Protein AF-A0A1G0PKA7-F1 (afdb_monomer)

Radius of gyration: 25.76 Å; Cα contacts (8 Å, |Δi|>4): 72; chains: 1; bounding box: 76×31×74 Å

Foldseek 3Di:
DPPVVVVVVVVVVVVVVVVVVVLQVVLVVLLVLLVVLLVLLVVCCVVVLDPCPDLQSVVSNVLSVVCNVCSNPVDVVVVVVVVVVVCVVPVCSVVVNVVSLVVGDPSSVVSVVSSVVSVVVSVCSVDVVVVVVVVVVVVVVVVVVVVVVVVVVVVVVVVVVVVVVVVPD

Sequence (169 aa):
MNNQIVTLIFFVAAVILYIIFLWQEKRKIFMYKFFALRDQLYRLAIEEKINENSTTFRELSLMLNVTIAHSKKFKLISFIRTLEERKISEPDKNKLFFKDLENQSDDVKRIAEEFFNNFFTLLIRNHPMLFIFIHIRFLLTIIPSLKQQVFTALSYKNSGEKVKLALGC

Solvent-accessible surface area (backbone atoms only — not comparable to full-atom values): 9278 Å² total; per-residue (Å²): 126,63,68,64,55,52,52,51,52,53,51,51,51,49,52,52,52,49,53,52,50,57,53,54,54,58,40,54,54,53,39,53,51,42,51,52,49,46,55,50,54,53,48,36,34,76,69,66,70,39,56,75,86,36,63,44,46,49,51,52,53,48,54,38,50,53,47,48,73,32,43,88,67,69,46,64,67,60,54,50,48,59,49,49,61,44,47,72,75,44,72,63,53,64,60,52,34,55,59,46,42,73,74,48,49,69,72,58,43,50,48,51,49,52,47,51,54,53,50,52,52,51,50,39,73,74,31,66,66,54,45,50,50,54,52,50,49,52,50,66,60,47,53,59,56,51,51,50,51,52,52,52,54,52,50,53,52,54,50,54,52,53,51,43,66,72,64,75,115

pLDDT: mean 76.19, 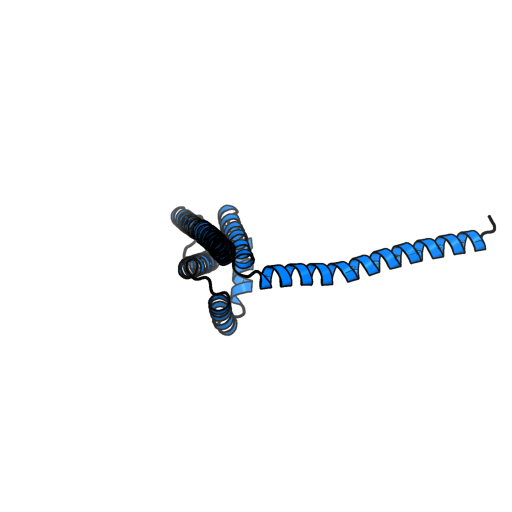std 14.47, range [50.81, 97.25]

Secondary structure (DSSP, 8-state):
-HHHHHHHHHHHHHHHHHHHHHHHHHHHHHHHHHHHHHHHHHHHHHTTSS-TTSHHHHHHHHHHHHHHHHGGG--HHHHHHHHHHHHHH-TTHHHHHHHHHHTS-HHHHHHHHHHHHHHHHHHHHH-HHHHHHHHHHHHHHHHHHHHHHHHHHHHHHHHHHHHHHHTT-

Structure (mmCIF, N/CA/C/O backbone):
data_AF-A0A1G0PKA7-F1
#
_entry.id   AF-A0A1G0PKA7-F1
#
loop_
_atom_site.group_PDB
_atom_site.id
_atom_site.type_symbol
_atom_site.label_atom_id
_atom_site.label_alt_id
_atom_site.label_comp_id
_atom_site.label_asym_id
_atom_site.label_entity_id
_atom_site.label_seq_id
_atom_site.pdbx_PDB_ins_code
_atom_site.Cartn_x
_atom_site.Cartn_y
_atom_site.Cartn_z
_atom_site.occupancy
_atom_site.B_iso_or_equiv
_atom_site.auth_seq_id
_atom_site.auth_comp_id
_atom_site.auth_asym_id
_atom_site.auth_atom_id
_atom_site.pdbx_PDB_model_num
ATOM 1 N N . MET A 1 1 ? 23.986 -5.639 -47.378 1.00 57.22 1 MET A N 1
ATOM 2 C CA . MET A 1 1 ? 24.063 -5.059 -46.015 1.00 57.22 1 MET A CA 1
ATOM 3 C C . MET A 1 1 ? 22.707 -4.782 -45.346 1.00 57.22 1 MET A C 1
ATOM 5 O O . MET A 1 1 ? 22.708 -4.509 -44.156 1.00 57.22 1 MET A O 1
ATOM 9 N N . ASN A 1 2 ? 21.551 -4.933 -46.015 1.00 67.56 2 ASN A N 1
ATOM 10 C CA . ASN A 1 2 ? 20.254 -4.579 -45.405 1.00 67.56 2 ASN A CA 1
ATOM 11 C C . ASN A 1 2 ? 19.641 -5.649 -44.483 1.00 67.56 2 ASN A C 1
ATOM 13 O O . ASN A 1 2 ? 19.025 -5.293 -43.484 1.00 67.56 2 ASN A O 1
ATOM 17 N N . ASN A 1 3 ? 19.836 -6.945 -44.748 1.00 81.62 3 ASN A N 1
ATOM 18 C CA . ASN A 1 3 ? 19.133 -7.989 -43.985 1.00 81.62 3 ASN A CA 1
ATOM 19 C C . ASN A 1 3 ? 19.595 -8.082 -42.521 1.00 81.62 3 ASN A C 1
ATOM 21 O O . ASN A 1 3 ? 18.775 -8.311 -41.643 1.00 81.62 3 ASN A O 1
ATOM 25 N N . GLN A 1 4 ? 20.879 -7.842 -42.234 1.00 82.25 4 GLN A N 1
ATOM 26 C CA . GLN A 1 4 ? 21.398 -7.859 -40.859 1.00 82.25 4 GLN A CA 1
ATOM 27 C C . GLN A 1 4 ? 20.858 -6.695 -40.015 1.00 82.25 4 GLN A C 1
ATOM 29 O O . GLN A 1 4 ? 20.516 -6.890 -38.851 1.00 82.25 4 GLN A O 1
ATOM 34 N N . ILE A 1 5 ? 20.724 -5.504 -40.612 1.00 85.31 5 ILE A N 1
ATOM 35 C CA . ILE A 1 5 ? 20.157 -4.324 -39.944 1.00 85.31 5 ILE A CA 1
ATOM 36 C C . ILE A 1 5 ? 18.674 -4.559 -39.633 1.00 85.31 5 ILE A C 1
ATOM 38 O O . ILE A 1 5 ? 18.228 -4.293 -38.520 1.00 85.31 5 ILE A O 1
ATOM 42 N N . VAL A 1 6 ? 17.922 -5.124 -40.582 1.00 86.56 6 VAL A N 1
ATOM 43 C CA . VAL A 1 6 ? 16.501 -5.454 -40.390 1.00 86.56 6 VAL A CA 1
ATOM 44 C C . VAL A 1 6 ? 16.321 -6.485 -39.270 1.00 86.56 6 VAL A C 1
ATOM 46 O O . VAL A 1 6 ? 15.509 -6.267 -38.371 1.00 86.56 6 VAL A O 1
ATOM 49 N N . THR A 1 7 ? 17.118 -7.558 -39.249 1.00 87.12 7 THR A N 1
ATOM 50 C CA . THR A 1 7 ? 17.067 -8.567 -38.176 1.00 87.12 7 THR A CA 1
ATOM 51 C C . THR A 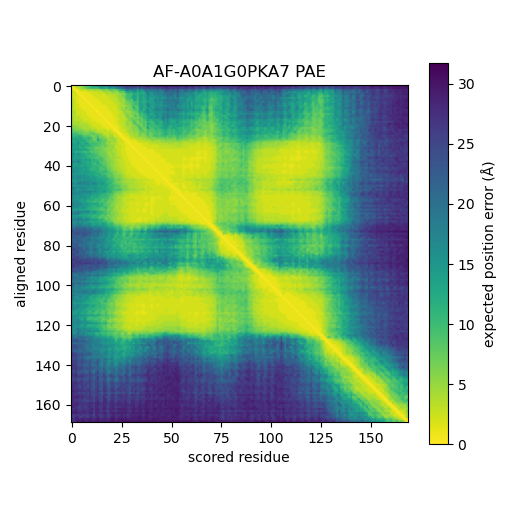1 7 ? 17.397 -7.971 -36.805 1.00 87.12 7 THR A C 1
ATOM 53 O O . THR A 1 7 ? 16.725 -8.291 -35.825 1.00 87.12 7 THR A O 1
ATOM 56 N N . LEU A 1 8 ? 18.381 -7.068 -36.724 1.00 85.50 8 LEU A N 1
ATOM 57 C CA . LEU A 1 8 ? 18.730 -6.382 -35.478 1.00 85.50 8 LEU A CA 1
ATOM 58 C C . LEU A 1 8 ? 17.574 -5.507 -34.968 1.00 85.50 8 LEU A C 1
ATOM 60 O O . LEU A 1 8 ? 17.265 -5.535 -33.778 1.00 85.50 8 LEU A O 1
ATOM 64 N N . ILE A 1 9 ? 16.896 -4.777 -35.860 1.00 88.12 9 ILE A N 1
ATOM 65 C CA . ILE A 1 9 ? 15.731 -3.952 -35.506 1.00 88.12 9 ILE A CA 1
ATOM 66 C C . ILE A 1 9 ? 14.593 -4.824 -34.959 1.00 88.12 9 ILE A C 1
ATOM 68 O O . ILE A 1 9 ? 14.036 -4.506 -33.907 1.00 88.12 9 ILE A O 1
ATOM 72 N N . PHE A 1 10 ? 14.275 -5.943 -35.618 1.00 91.81 10 PHE A N 1
ATOM 73 C CA . PHE A 1 10 ? 13.245 -6.869 -35.133 1.00 91.81 10 PHE A CA 1
ATOM 74 C C . PHE A 1 10 ? 13.605 -7.491 -33.784 1.00 91.81 10 PHE A C 1
ATOM 76 O O . PHE A 1 10 ? 12.741 -7.602 -32.915 1.00 91.81 10 PHE A O 1
ATOM 83 N N . PHE A 1 11 ? 14.874 -7.848 -33.580 1.00 89.38 11 PHE A N 1
ATOM 84 C CA . PHE A 1 11 ? 15.344 -8.374 -32.303 1.00 89.38 11 PHE A CA 1
ATOM 85 C C . PHE A 1 11 ? 15.180 -7.347 -31.175 1.00 89.38 11 PHE A C 1
ATOM 87 O O . PHE A 1 11 ? 14.600 -7.658 -30.136 1.00 89.38 11 PHE A O 1
ATOM 94 N N . VAL A 1 12 ? 15.608 -6.098 -31.392 1.00 84.56 12 VAL A N 1
ATOM 95 C CA . VAL A 1 12 ? 15.443 -5.016 -30.408 1.00 84.56 12 VAL A CA 1
ATOM 96 C C . VAL A 1 12 ? 13.962 -4.752 -30.123 1.00 84.56 12 VAL A C 1
ATOM 98 O O . VAL A 1 12 ? 13.577 -4.636 -28.960 1.00 84.56 12 VAL A O 1
ATOM 101 N N . ALA A 1 13 ? 13.110 -4.722 -31.151 1.00 84.69 13 ALA A N 1
ATOM 102 C CA . ALA A 1 13 ? 11.669 -4.553 -30.979 1.00 84.69 13 ALA A CA 1
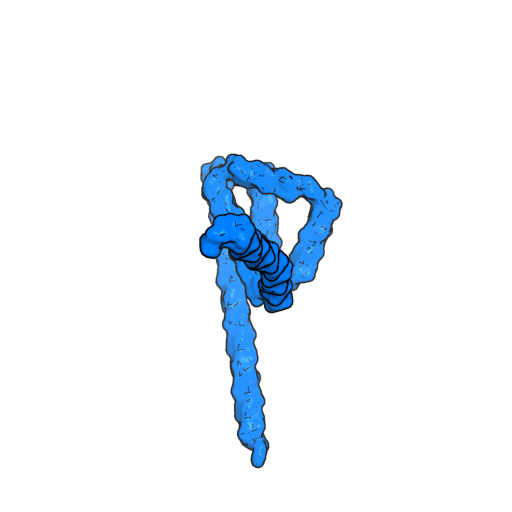ATOM 103 C C . ALA A 1 13 ? 11.045 -5.694 -30.155 1.00 84.69 13 ALA A C 1
ATOM 105 O O . ALA A 1 13 ? 10.259 -5.429 -29.245 1.00 84.69 13 ALA A O 1
ATOM 106 N N . ALA A 1 14 ? 11.432 -6.947 -30.410 1.00 84.12 14 ALA A N 1
ATOM 107 C CA . ALA A 1 14 ? 10.967 -8.105 -29.649 1.00 84.12 14 ALA A CA 1
ATOM 108 C C . ALA A 1 14 ? 11.403 -8.042 -28.176 1.00 84.12 14 ALA A C 1
ATOM 110 O O . ALA A 1 14 ? 10.592 -8.295 -27.286 1.00 84.12 14 ALA A O 1
ATOM 111 N N . VAL A 1 15 ? 12.648 -7.635 -27.903 1.00 83.25 15 VAL A N 1
ATOM 112 C CA . VAL A 1 15 ? 13.152 -7.437 -26.534 1.00 83.25 15 VAL A CA 1
ATOM 113 C C . VAL A 1 15 ? 12.374 -6.331 -25.819 1.00 83.25 15 VAL A C 1
ATOM 115 O O . VAL A 1 15 ? 11.955 -6.517 -24.677 1.00 83.25 15 VAL A O 1
ATOM 118 N N . ILE A 1 16 ? 12.119 -5.200 -26.483 1.00 78.06 16 ILE A N 1
ATOM 119 C CA . ILE A 1 16 ? 11.326 -4.101 -25.914 1.00 78.06 16 ILE A CA 1
ATOM 120 C C . ILE A 1 16 ? 9.899 -4.571 -25.604 1.00 78.06 16 ILE A C 1
ATOM 122 O O . ILE A 1 16 ? 9.408 -4.338 -24.499 1.00 78.06 16 ILE A O 1
ATOM 126 N N . LEU A 1 17 ? 9.243 -5.268 -26.536 1.00 80.94 17 LEU A N 1
ATOM 127 C CA . LEU A 1 17 ? 7.898 -5.814 -26.331 1.00 80.94 17 LEU A CA 1
ATOM 128 C C . LEU A 1 17 ? 7.858 -6.815 -25.171 1.00 80.94 17 LEU A C 1
ATOM 130 O O . LEU A 1 17 ? 6.952 -6.747 -24.341 1.00 80.94 17 LEU A O 1
ATOM 134 N N . TYR A 1 18 ? 8.859 -7.689 -25.065 1.00 79.00 18 TYR A N 1
ATOM 135 C CA . TYR A 1 18 ? 8.989 -8.638 -23.961 1.00 79.0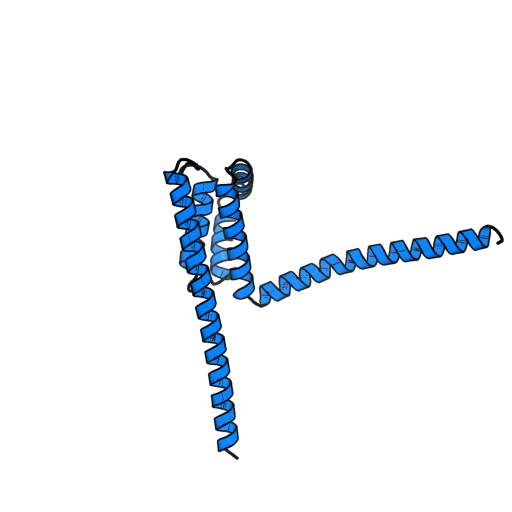0 18 TYR A CA 1
ATOM 136 C C . TYR A 1 18 ? 9.149 -7.930 -22.609 1.00 79.00 18 TYR A C 1
ATOM 138 O O . TYR A 1 18 ? 8.458 -8.262 -21.643 1.00 79.00 18 TYR A O 1
ATOM 146 N N . ILE A 1 19 ? 9.993 -6.895 -22.540 1.00 75.00 19 ILE A N 1
ATOM 147 C CA . ILE A 1 19 ? 10.161 -6.076 -21.332 1.00 75.00 19 ILE A CA 1
ATOM 148 C C . ILE A 1 19 ? 8.839 -5.399 -20.954 1.00 75.00 19 ILE A C 1
ATOM 150 O O . ILE A 1 19 ? 8.444 -5.456 -19.789 1.00 75.00 19 ILE A O 1
ATOM 154 N N . ILE A 1 20 ? 8.127 -4.803 -21.919 1.00 74.06 20 ILE A N 1
ATOM 155 C CA . ILE A 1 20 ? 6.821 -4.163 -21.689 1.00 74.06 20 ILE A CA 1
ATOM 156 C C . ILE A 1 20 ? 5.807 -5.180 -21.152 1.00 74.06 20 ILE A C 1
ATOM 158 O O . ILE A 1 20 ? 5.099 -4.880 -20.186 1.00 74.06 20 ILE A O 1
ATOM 162 N N . PHE A 1 21 ? 5.753 -6.377 -21.738 1.00 77.69 21 PHE A N 1
ATOM 163 C CA . PHE A 1 21 ? 4.853 -7.448 -21.317 1.00 77.69 21 PHE A CA 1
ATOM 164 C C . PHE A 1 21 ? 5.113 -7.872 -19.864 1.00 77.69 21 PHE A C 1
ATOM 166 O O . PHE A 1 21 ? 4.204 -7.810 -19.031 1.00 77.69 21 PHE A O 1
ATOM 173 N N . LEU A 1 22 ? 6.371 -8.174 -19.517 1.00 74.12 22 LEU A N 1
ATOM 174 C CA . LEU A 1 22 ? 6.769 -8.504 -18.142 1.00 74.12 22 LEU A CA 1
ATOM 175 C C . LEU A 1 22 ? 6.426 -7.386 -17.147 1.00 74.12 22 LEU A C 1
ATOM 177 O O . LEU A 1 22 ? 6.090 -7.644 -15.986 1.00 74.12 22 LEU A O 1
ATOM 181 N N . TRP A 1 23 ? 6.516 -6.129 -17.582 1.00 70.31 23 TRP A N 1
ATOM 182 C CA . TRP A 1 23 ? 6.172 -4.977 -16.755 1.00 70.31 23 TRP A CA 1
ATOM 183 C C . TRP A 1 23 ? 4.665 -4.887 -16.488 1.00 70.31 23 TRP A C 1
ATOM 185 O O . TRP A 1 23 ? 4.256 -4.623 -15.354 1.00 70.31 23 TRP A O 1
ATOM 195 N N . GLN A 1 24 ? 3.829 -5.156 -17.494 1.00 70.69 24 GLN A N 1
ATOM 196 C CA . GLN A 1 24 ? 2.372 -5.191 -17.337 1.00 70.69 24 GLN A CA 1
ATOM 197 C C . GLN A 1 24 ? 1.910 -6.345 -16.443 1.00 70.69 24 GLN A C 1
ATOM 199 O O . GLN A 1 24 ? 1.036 -6.155 -15.595 1.00 70.69 24 GLN A O 1
ATOM 204 N N . GLU A 1 25 ? 2.506 -7.525 -16.588 1.00 73.44 25 GLU A N 1
ATOM 205 C CA . GLU A 1 25 ? 2.137 -8.703 -15.803 1.00 73.44 25 GLU A CA 1
ATOM 206 C C . GLU A 1 25 ? 2.433 -8.511 -14.311 1.00 73.44 25 GLU A C 1
ATOM 208 O O . GLU A 1 25 ? 1.575 -8.745 -13.456 1.00 73.44 25 GLU A O 1
ATOM 213 N N . LYS A 1 26 ? 3.588 -7.918 -13.986 1.00 72.38 26 LYS A N 1
ATOM 214 C CA . LYS A 1 26 ? 3.930 -7.550 -12.604 1.00 72.38 26 LYS A CA 1
ATOM 215 C C . LYS A 1 26 ? 2.948 -6.550 -11.988 1.00 72.38 26 LYS A C 1
ATOM 217 O O . LYS A 1 26 ? 2.716 -6.618 -10.783 1.00 72.38 26 LYS A O 1
ATOM 222 N N . ARG A 1 27 ? 2.345 -5.644 -12.772 1.00 70.94 27 ARG A N 1
ATOM 223 C CA . ARG A 1 27 ? 1.313 -4.712 -12.270 1.00 70.94 27 ARG A CA 1
ATOM 224 C C . ARG A 1 27 ? 0.023 -5.428 -11.886 1.00 70.94 27 ARG A C 1
ATOM 226 O O . ARG A 1 27 ? -0.559 -5.095 -10.855 1.00 70.94 27 ARG A O 1
ATOM 233 N N . LYS A 1 28 ? -0.401 -6.425 -12.673 1.00 77.69 28 LYS A N 1
ATOM 234 C CA . LYS A 1 28 ? -1.597 -7.225 -12.363 1.00 77.69 28 LYS A CA 1
ATOM 235 C C . LYS A 1 28 ? -1.458 -7.926 -11.010 1.00 77.69 28 LYS A C 1
ATOM 237 O O . LYS A 1 28 ? -2.396 -7.897 -10.223 1.00 77.69 28 LYS A O 1
ATOM 242 N N . ILE A 1 29 ? -0.273 -8.457 -10.700 1.00 85.25 29 ILE A N 1
ATOM 243 C CA . ILE A 1 29 ? 0.000 -9.117 -9.412 1.00 85.25 29 ILE A CA 1
ATOM 244 C C . ILE A 1 29 ? -0.279 -8.177 -8.231 1.00 85.25 29 ILE A C 1
ATOM 246 O O . ILE A 1 29 ? -0.953 -8.571 -7.284 1.00 85.25 29 ILE A O 1
ATOM 250 N N . PHE A 1 30 ? 0.188 -6.925 -8.281 1.00 84.25 30 PHE A N 1
ATOM 251 C CA . PHE A 1 30 ? -0.070 -5.967 -7.199 1.00 84.25 30 PHE A CA 1
ATOM 252 C C . PHE A 1 30 ? -1.548 -5.612 -7.070 1.00 84.25 30 PHE A C 1
ATOM 254 O O . PHE A 1 30 ? -2.046 -5.522 -5.954 1.00 84.25 30 PHE A O 1
ATOM 261 N N . MET A 1 31 ? -2.260 -5.464 -8.189 1.00 85.81 31 MET A N 1
ATOM 262 C CA . MET A 1 31 ? -3.705 -5.240 -8.166 1.00 85.81 31 MET A CA 1
ATOM 263 C C . MET A 1 31 ? -4.425 -6.353 -7.387 1.00 85.81 31 MET A C 1
ATOM 265 O O . MET A 1 31 ? -5.217 -6.049 -6.500 1.00 85.81 31 MET A O 1
ATOM 269 N N . TYR A 1 32 ? -4.103 -7.624 -7.655 1.00 90.00 32 TYR A N 1
ATOM 270 C CA . TYR A 1 32 ? -4.680 -8.754 -6.917 1.00 90.00 32 TYR A CA 1
ATOM 271 C C . TYR A 1 32 ? -4.320 -8.742 -5.430 1.00 90.00 32 TYR A C 1
ATOM 273 O O . TYR A 1 32 ? -5.179 -9.021 -4.600 1.00 90.00 32 TYR A O 1
ATOM 281 N N . LYS A 1 33 ? -3.088 -8.358 -5.075 1.00 91.38 33 LYS A N 1
ATOM 282 C CA . LYS A 1 33 ? -2.696 -8.207 -3.666 1.00 91.38 33 LYS A CA 1
ATOM 283 C C . LYS A 1 33 ? -3.524 -7.145 -2.943 1.00 91.38 33 LYS A C 1
ATOM 285 O O . LYS A 1 33 ? -3.968 -7.390 -1.829 1.00 91.38 33 LYS A O 1
ATOM 290 N N . PHE A 1 34 ? -3.773 -5.992 -3.565 1.00 92.50 34 PHE A N 1
ATOM 291 C CA . PHE A 1 34 ? -4.602 -4.957 -2.940 1.00 92.50 34 PHE A CA 1
ATOM 292 C C . PHE A 1 34 ? -6.069 -5.375 -2.820 1.00 92.50 34 PHE A C 1
ATOM 294 O O . PHE A 1 34 ? -6.691 -5.065 -1.809 1.00 92.50 34 PHE A O 1
ATOM 301 N N . PHE A 1 35 ? -6.609 -6.112 -3.798 1.00 93.62 35 PHE A N 1
ATOM 302 C CA . PHE A 1 35 ? -7.934 -6.724 -3.657 1.00 93.62 35 PHE A CA 1
ATOM 303 C C . PHE A 1 35 ? -7.984 -7.681 -2.461 1.00 93.62 35 PHE A C 1
ATOM 305 O O . PHE A 1 35 ? -8.871 -7.546 -1.627 1.00 93.62 35 PHE A O 1
ATOM 312 N N . ALA A 1 36 ? -6.991 -8.563 -2.318 1.00 95.88 36 ALA A N 1
ATOM 313 C CA . ALA A 1 36 ? -6.923 -9.486 -1.188 1.00 95.88 36 ALA A CA 1
ATOM 314 C C . ALA A 1 36 ? -6.848 -8.757 0.167 1.00 95.88 36 ALA A C 1
ATOM 316 O O . ALA A 1 36 ? -7.572 -9.118 1.089 1.00 95.88 36 ALA A O 1
ATOM 317 N N . LEU A 1 37 ? -6.031 -7.704 0.283 1.00 96.31 37 LEU A N 1
ATOM 318 C CA . LEU A 1 37 ? -5.928 -6.898 1.509 1.00 96.31 37 LEU A CA 1
ATOM 319 C C . LEU A 1 37 ? -7.232 -6.173 1.848 1.00 96.31 37 LEU A C 1
ATOM 321 O O . LEU A 1 37 ? -7.622 -6.105 3.011 1.00 96.31 37 LEU A O 1
ATOM 325 N N . ARG A 1 38 ? -7.927 -5.651 0.834 1.00 95.81 38 ARG A N 1
ATOM 326 C CA . ARG A 1 38 ? -9.246 -5.043 1.009 1.00 95.81 38 ARG A CA 1
ATOM 327 C C . ARG A 1 38 ? -10.239 -6.070 1.530 1.00 95.81 38 ARG A C 1
ATOM 329 O O . ARG A 1 38 ? -10.899 -5.813 2.528 1.00 95.81 38 ARG A O 1
ATOM 336 N N . ASP A 1 39 ? -10.317 -7.228 0.894 1.00 96.81 39 ASP A N 1
ATOM 337 C CA . ASP A 1 39 ? -11.273 -8.260 1.283 1.00 96.81 39 ASP A CA 1
ATOM 338 C C . ASP A 1 39 ? -10.969 -8.791 2.700 1.00 96.81 39 ASP A C 1
ATOM 340 O O . ASP A 1 39 ? -11.888 -9.025 3.483 1.00 96.81 39 ASP A O 1
ATOM 344 N N . GLN A 1 40 ? -9.690 -8.873 3.091 1.00 96.81 40 GLN A N 1
ATOM 345 C CA . GLN A 1 40 ? -9.287 -9.154 4.474 1.00 96.81 40 GLN A CA 1
ATOM 346 C C . GLN A 1 40 ? -9.727 -8.060 5.454 1.00 96.81 40 GLN A C 1
ATOM 348 O O . GLN A 1 40 ? -10.224 -8.388 6.529 1.00 96.81 40 GLN A O 1
ATOM 353 N N . LEU A 1 41 ? -9.583 -6.780 5.097 1.00 96.75 41 LEU A N 1
ATOM 354 C CA . LEU A 1 41 ? -10.021 -5.662 5.938 1.00 96.75 41 LEU A CA 1
ATOM 355 C C . LEU A 1 41 ? -11.537 -5.705 6.175 1.00 96.75 41 LEU A C 1
ATOM 357 O O . LEU A 1 41 ? -11.980 -5.561 7.312 1.00 96.75 41 LEU A O 1
ATOM 361 N N . TYR A 1 42 ? -12.327 -5.955 5.126 1.00 96.38 42 TYR A N 1
ATOM 362 C CA . TYR A 1 42 ? -13.779 -6.126 5.254 1.00 96.38 42 TYR A CA 1
ATOM 363 C C . TYR A 1 42 ? -14.139 -7.360 6.076 1.00 96.38 42 TYR A C 1
ATOM 365 O O . TYR A 1 42 ? -15.049 -7.296 6.895 1.00 96.38 42 TYR A O 1
ATOM 373 N N . ARG A 1 43 ? -13.402 -8.467 5.928 1.00 97.25 43 ARG A N 1
ATOM 374 C CA . ARG A 1 43 ? -13.600 -9.644 6.778 1.00 97.25 43 ARG A CA 1
ATOM 375 C C . ARG A 1 43 ? -13.387 -9.313 8.257 1.00 97.25 43 ARG A C 1
ATOM 377 O O . ARG A 1 43 ? -14.209 -9.709 9.069 1.00 97.25 43 ARG A O 1
ATOM 384 N N . LEU A 1 44 ? -12.338 -8.564 8.608 1.00 96.00 44 LEU A N 1
ATOM 385 C CA . LEU A 1 44 ? -12.109 -8.144 9.999 1.00 96.00 44 LEU A CA 1
ATOM 386 C C . LEU A 1 44 ? -13.226 -7.238 10.532 1.00 96.00 44 LEU A C 1
ATOM 388 O O . LEU A 1 44 ? -13.530 -7.302 11.719 1.00 96.00 44 LEU A O 1
ATOM 392 N N . ALA A 1 45 ? -13.829 -6.408 9.679 1.00 95.62 45 ALA A N 1
ATOM 393 C CA . ALA A 1 45 ? -14.974 -5.590 10.068 1.00 95.62 45 ALA A CA 1
ATOM 394 C C . ALA A 1 45 ? -16.229 -6.439 10.325 1.00 95.62 45 ALA A C 1
ATOM 396 O O . ALA A 1 45 ? -16.902 -6.242 11.331 1.00 95.62 45 ALA A O 1
ATOM 397 N N . ILE A 1 46 ? -16.492 -7.435 9.470 1.00 96.25 46 ILE A N 1
ATOM 398 C CA . ILE A 1 46 ? -17.591 -8.401 9.646 1.00 96.25 46 ILE A CA 1
ATOM 399 C C . ILE A 1 46 ? -17.385 -9.258 10.904 1.00 96.25 46 ILE A C 1
ATOM 401 O O . ILE A 1 46 ? -18.342 -9.563 11.603 1.00 96.25 46 ILE A O 1
ATOM 405 N N . GLU A 1 47 ? -16.138 -9.627 11.210 1.00 96.06 47 GLU A N 1
ATOM 406 C CA . GLU A 1 47 ? -15.746 -10.316 12.450 1.00 96.06 47 GLU A CA 1
ATOM 407 C C . GLU A 1 47 ? -15.756 -9.391 13.687 1.00 96.06 47 GLU A C 1
ATOM 409 O O . GLU A 1 47 ? -15.313 -9.808 14.755 1.00 96.06 47 GLU A O 1
ATOM 414 N N . GLU A 1 48 ? -16.193 -8.133 13.550 1.00 93.69 48 GLU A N 1
ATOM 415 C CA . GLU A 1 48 ? -16.235 -7.105 14.603 1.00 93.69 48 GLU A CA 1
ATOM 416 C C . GLU A 1 48 ? -14.867 -6.784 15.247 1.00 93.69 48 GLU A C 1
ATOM 418 O O . GLU A 1 48 ? -14.782 -6.122 16.281 1.00 93.69 48 GLU A O 1
ATOM 423 N N . LYS A 1 49 ? -13.759 -7.185 14.610 1.00 93.06 49 LYS A N 1
ATOM 424 C CA . LYS A 1 49 ? -12.384 -6.902 15.067 1.00 93.06 49 LYS A CA 1
ATOM 425 C C . LYS A 1 49 ? -11.933 -5.469 14.788 1.00 93.06 49 LYS A C 1
ATOM 427 O O . LYS A 1 49 ? -10.919 -5.029 15.330 1.00 93.06 49 LYS A O 1
ATOM 432 N N . ILE A 1 50 ? -12.644 -4.763 13.913 1.00 94.62 50 ILE A N 1
ATOM 433 C CA . ILE A 1 50 ? -12.469 -3.338 13.641 1.00 94.62 50 ILE A CA 1
ATOM 434 C C . ILE A 1 50 ? -13.835 -2.713 13.356 1.00 94.62 50 ILE A C 1
ATOM 436 O O . ILE A 1 50 ? -14.645 -3.271 12.625 1.00 94.62 50 ILE A O 1
ATOM 440 N N . ASN A 1 51 ? -14.094 -1.535 13.919 1.00 93.69 51 ASN A N 1
ATOM 441 C CA . ASN A 1 51 ? -15.336 -0.809 13.662 1.00 93.69 51 ASN A CA 1
ATOM 442 C C . ASN A 1 51 ? -15.271 -0.120 12.287 1.00 93.69 51 ASN A C 1
ATOM 444 O O . ASN A 1 51 ? -14.311 0.604 12.012 1.00 93.69 51 ASN A O 1
ATOM 448 N N . GLU A 1 52 ? -16.296 -0.274 11.447 1.00 92.06 52 GLU A N 1
ATOM 449 C CA . GLU A 1 52 ? -16.379 0.398 10.137 1.00 92.06 52 GLU A CA 1
ATOM 450 C C . GLU A 1 52 ? -16.370 1.931 10.240 1.00 92.06 52 GLU A C 1
ATOM 452 O O . GLU A 1 52 ? -15.888 2.631 9.348 1.00 92.06 52 GLU A O 1
ATOM 457 N N . ASN A 1 53 ? -16.849 2.468 11.362 1.00 91.75 53 ASN A N 1
ATOM 458 C CA . ASN A 1 53 ? -16.834 3.899 11.649 1.00 91.75 53 ASN A CA 1
ATOM 459 C C . ASN A 1 53 ? -15.486 4.388 12.203 1.00 91.75 53 ASN A C 1
ATOM 461 O O . ASN A 1 53 ? -15.309 5.596 12.373 1.00 91.75 53 ASN A O 1
ATOM 465 N N . SER A 1 54 ? -14.539 3.482 12.485 1.00 90.56 54 SER A N 1
ATOM 466 C CA . SER A 1 54 ? -13.201 3.856 12.954 1.00 90.56 54 SER A CA 1
ATOM 467 C C . SER A 1 54 ? -12.443 4.658 11.898 1.00 90.56 54 SER A C 1
ATOM 469 O O . SER A 1 54 ? -12.638 4.498 10.686 1.00 90.56 54 SER A O 1
ATOM 471 N N . THR A 1 55 ? -11.541 5.524 12.362 1.00 89.38 55 THR A N 1
ATOM 472 C CA . THR A 1 55 ? -10.699 6.309 11.456 1.00 89.38 55 THR A CA 1
ATOM 473 C C . THR A 1 55 ? -9.782 5.369 10.683 1.00 89.38 55 THR A C 1
ATOM 475 O O . THR A 1 55 ? -9.711 5.467 9.459 1.00 89.38 55 THR A O 1
ATOM 478 N N . THR A 1 56 ? -9.158 4.396 11.355 1.00 91.56 56 THR A N 1
ATOM 479 C CA . THR A 1 56 ? -8.299 3.400 10.705 1.00 91.56 56 THR A CA 1
ATOM 480 C C . THR A 1 56 ? -9.003 2.648 9.576 1.00 91.56 56 THR A C 1
ATOM 482 O O . THR A 1 56 ? -8.436 2.555 8.485 1.00 91.56 56 THR A O 1
ATOM 485 N N . PHE A 1 57 ? -10.230 2.152 9.783 1.00 93.62 57 PHE A N 1
ATOM 486 C CA . PHE A 1 57 ? -10.954 1.419 8.740 1.00 93.62 57 PHE A CA 1
ATOM 487 C C . PHE A 1 57 ? -11.232 2.297 7.521 1.00 93.62 57 PHE A C 1
ATOM 489 O O . PHE A 1 57 ? -10.915 1.918 6.391 1.00 93.62 57 PHE A O 1
ATOM 496 N N . ARG A 1 58 ? -11.794 3.491 7.745 1.00 90.94 58 ARG A N 1
ATOM 497 C CA . ARG A 1 58 ? -12.155 4.418 6.665 1.00 90.94 58 ARG A CA 1
ATOM 498 C C . ARG A 1 58 ? -10.940 4.826 5.844 1.00 90.94 58 ARG A C 1
ATOM 500 O O . ARG A 1 58 ? -11.009 4.855 4.617 1.00 90.94 58 ARG A O 1
ATOM 507 N N . GLU A 1 59 ? -9.832 5.111 6.517 1.00 88.50 59 GLU A N 1
ATOM 508 C CA . GLU A 1 59 ? -8.583 5.511 5.877 1.00 88.50 59 GLU A CA 1
ATOM 509 C C . GLU A 1 59 ? -7.947 4.360 5.090 1.00 88.50 59 GLU A C 1
ATOM 511 O O . GLU A 1 59 ? -7.648 4.533 3.908 1.00 88.50 59 GLU A O 1
ATOM 516 N N . LEU A 1 60 ? -7.806 3.167 5.681 1.00 90.31 60 LEU A N 1
ATOM 517 C CA . LEU A 1 60 ? -7.248 2.004 4.979 1.00 90.31 60 LEU A CA 1
ATOM 518 C C . LEU A 1 60 ? -8.115 1.582 3.793 1.00 90.31 60 LEU A C 1
ATOM 520 O O . LEU A 1 60 ? -7.588 1.340 2.707 1.00 90.31 60 LEU A O 1
ATOM 524 N N . SER A 1 61 ? -9.437 1.533 3.972 1.00 93.19 61 SER A N 1
ATOM 525 C CA . SER A 1 61 ? -10.375 1.197 2.898 1.00 93.19 61 SER A CA 1
ATOM 526 C C . SER A 1 61 ? -10.263 2.193 1.744 1.00 93.19 61 SER A C 1
ATOM 528 O O . SER A 1 61 ? -10.151 1.796 0.580 1.00 93.19 61 SER A O 1
ATOM 530 N N . LEU A 1 62 ? -10.195 3.493 2.047 1.00 88.31 62 LEU A N 1
ATOM 531 C CA . LEU A 1 62 ? -9.991 4.520 1.032 1.00 88.31 62 LEU A CA 1
ATOM 532 C C . LEU A 1 62 ? -8.647 4.348 0.313 1.00 88.31 62 LEU A C 1
ATOM 534 O O . LEU A 1 62 ? -8.615 4.337 -0.917 1.00 88.31 62 LEU A O 1
ATOM 538 N N . MET A 1 63 ? -7.547 4.189 1.053 1.00 87.56 63 MET A N 1
ATOM 539 C CA . MET A 1 63 ? -6.210 4.009 0.479 1.00 87.56 63 MET A CA 1
ATOM 540 C C . MET A 1 63 ? -6.144 2.783 -0.439 1.00 87.56 63 MET A C 1
ATOM 542 O O . MET A 1 63 ? -5.599 2.869 -1.545 1.00 87.56 63 MET A O 1
ATOM 546 N N . LEU A 1 64 ? -6.740 1.662 -0.027 1.00 91.06 64 LEU A N 1
ATOM 547 C CA . LEU A 1 64 ? -6.839 0.444 -0.828 1.00 91.06 64 LEU A CA 1
ATOM 548 C C . LEU A 1 64 ? -7.663 0.677 -2.094 1.00 91.06 64 LEU A C 1
ATOM 550 O O . LEU A 1 64 ? -7.192 0.371 -3.187 1.00 91.06 64 LEU A O 1
ATOM 554 N N . ASN A 1 65 ? -8.847 1.278 -1.978 1.00 89.44 65 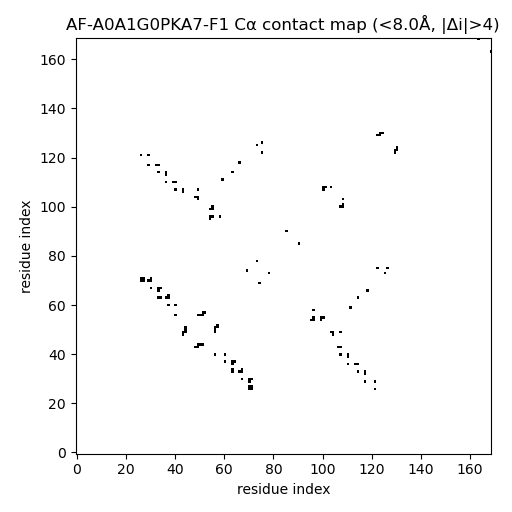ASN A N 1
ATOM 555 C CA . ASN A 1 65 ? -9.726 1.533 -3.120 1.00 89.44 65 ASN A CA 1
ATOM 556 C C . ASN A 1 65 ? -9.097 2.495 -4.139 1.00 89.44 65 ASN A C 1
ATOM 558 O O . ASN A 1 65 ? -9.122 2.216 -5.339 1.00 89.44 65 ASN A O 1
ATOM 562 N N . VAL A 1 66 ? -8.464 3.577 -3.678 1.00 84.06 66 VAL A N 1
ATOM 563 C CA . VAL A 1 66 ? -7.712 4.508 -4.536 1.00 84.06 66 VAL A CA 1
ATOM 564 C C . VAL A 1 66 ? -6.565 3.769 -5.228 1.00 84.06 66 VAL A C 1
ATOM 566 O O . VAL A 1 66 ? -6.404 3.854 -6.448 1.00 84.06 66 VAL A O 1
ATOM 569 N N . THR A 1 67 ? -5.793 2.976 -4.485 1.00 83.94 67 THR A N 1
ATOM 570 C CA . THR A 1 67 ? -4.666 2.222 -5.051 1.00 83.94 67 THR A CA 1
ATOM 571 C C . THR A 1 67 ? -5.130 1.203 -6.093 1.00 83.94 67 THR A C 1
ATOM 573 O O . THR A 1 67 ? -4.525 1.103 -7.162 1.00 83.94 67 THR A O 1
ATOM 576 N N . ILE A 1 68 ? -6.231 0.492 -5.838 1.00 87.44 68 ILE A N 1
ATOM 577 C CA . ILE A 1 68 ? -6.854 -0.448 -6.778 1.00 87.44 68 ILE A CA 1
ATOM 578 C C . ILE A 1 68 ? -7.312 0.283 -8.042 1.00 87.44 68 ILE A C 1
ATOM 580 O O . ILE A 1 68 ? -6.943 -0.133 -9.145 1.00 87.44 68 ILE A O 1
ATOM 584 N N . ALA A 1 69 ? -8.049 1.389 -7.903 1.00 82.12 69 ALA A N 1
ATOM 585 C CA . ALA A 1 69 ? -8.553 2.176 -9.028 1.00 82.12 69 ALA A CA 1
ATOM 586 C C . ALA A 1 69 ? -7.414 2.673 -9.933 1.00 82.12 69 ALA A C 1
ATOM 588 O O . ALA A 1 69 ? -7.520 2.650 -11.163 1.00 82.12 69 ALA A O 1
ATOM 589 N N . HIS A 1 70 ? -6.280 3.045 -9.336 1.00 75.75 70 HIS A N 1
ATOM 590 C CA . HIS A 1 70 ? -5.118 3.540 -10.066 1.00 75.75 70 HIS A CA 1
ATOM 591 C C . HIS A 1 70 ? -4.094 2.461 -10.447 1.00 75.75 70 HIS A C 1
ATOM 593 O O . HIS A 1 70 ? -3.190 2.747 -11.229 1.00 75.75 70 HIS A O 1
ATOM 599 N N . SER A 1 71 ? -4.234 1.213 -9.995 1.00 70.00 71 SER A N 1
ATOM 600 C CA . SER A 1 71 ? -3.260 0.131 -10.236 1.00 70.00 71 SER A CA 1
ATOM 601 C C . SER A 1 71 ? -2.997 -0.158 -11.726 1.00 70.00 71 SER A C 1
ATOM 603 O O . SER A 1 71 ? -1.866 -0.463 -12.112 1.00 70.00 71 SER A O 1
ATOM 605 N N . LYS A 1 72 ? -4.004 0.016 -12.598 1.00 63.88 72 LYS A N 1
ATOM 606 C CA . LYS A 1 72 ? -3.877 -0.184 -14.057 1.00 63.88 72 LYS A CA 1
ATOM 607 C C . LYS A 1 72 ? -3.040 0.901 -14.749 1.00 63.88 72 LYS A C 1
ATOM 609 O O . LYS A 1 72 ? -2.347 0.618 -15.726 1.00 63.88 72 LYS A O 1
ATOM 614 N N . LYS A 1 73 ? -3.093 2.143 -14.261 1.00 62.38 73 LYS A N 1
ATOM 615 C CA . LYS A 1 73 ? -2.386 3.311 -14.818 1.00 62.38 73 LYS A CA 1
ATOM 616 C C . LYS A 1 73 ? -1.851 4.171 -13.676 1.00 62.38 73 LYS A C 1
ATOM 618 O O . LYS A 1 73 ? -2.254 5.325 -13.535 1.00 62.38 73 LYS A O 1
ATOM 623 N N . PHE A 1 74 ? -0.961 3.605 -12.859 1.00 59.16 74 PHE A N 1
ATOM 624 C CA . PHE A 1 74 ? -0.453 4.283 -11.668 1.00 59.16 74 PHE A CA 1
ATOM 625 C C . PHE A 1 74 ? 0.476 5.440 -12.068 1.00 59.16 74 PHE A C 1
ATOM 627 O O . PHE A 1 74 ? 1.698 5.309 -12.161 1.00 59.16 74 PHE A O 1
ATOM 634 N N . LYS A 1 75 ? -0.124 6.590 -12.385 1.00 63.28 75 LYS A N 1
ATOM 635 C CA . LYS A 1 75 ? 0.583 7.848 -12.592 1.00 63.28 75 LYS A CA 1
ATOM 636 C C . LYS A 1 75 ? 0.855 8.4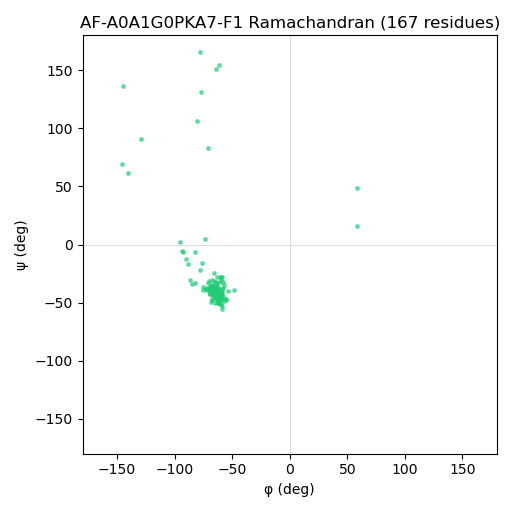20 -11.210 1.00 63.28 75 LYS A C 1
ATOM 638 O O . LYS A 1 75 ? -0.061 8.926 -10.572 1.00 63.28 75 LYS A O 1
ATOM 643 N N . LEU A 1 76 ? 2.111 8.357 -10.776 1.00 61.00 76 LEU A N 1
ATOM 644 C CA . LEU A 1 76 ? 2.569 8.921 -9.503 1.00 61.00 76 LEU A CA 1
ATOM 645 C C . LEU A 1 76 ? 2.080 10.356 -9.304 1.00 61.00 76 LEU A C 1
ATOM 647 O O . LEU A 1 76 ? 1.639 10.691 -8.220 1.00 61.00 76 LEU A O 1
ATOM 651 N N . ILE A 1 77 ? 2.073 11.161 -10.368 1.00 63.09 77 ILE A N 1
ATOM 652 C CA . ILE A 1 77 ? 1.564 12.538 -10.348 1.00 63.09 77 ILE A CA 1
ATOM 653 C C . ILE A 1 77 ? 0.085 12.593 -9.939 1.00 63.09 77 ILE A C 1
ATOM 655 O O . ILE A 1 77 ? -0.288 13.434 -9.135 1.00 63.09 77 ILE A O 1
ATOM 659 N N . SER A 1 78 ? -0.756 11.686 -10.450 1.00 64.94 78 SER A N 1
ATOM 660 C CA . SER A 1 78 ? -2.173 11.621 -10.064 1.00 64.94 78 SER A CA 1
ATOM 661 C C . SER A 1 78 ? -2.319 11.242 -8.597 1.00 64.94 78 SER A C 1
ATOM 663 O O . SER A 1 78 ? -3.147 11.811 -7.904 1.00 64.94 78 SER A O 1
ATOM 665 N N . PHE A 1 79 ? -1.494 10.308 -8.127 1.00 66.50 79 PHE A N 1
ATOM 666 C CA . PHE A 1 79 ? -1.503 9.885 -6.735 1.00 66.50 79 PHE A CA 1
ATOM 667 C C . PHE A 1 79 ? -1.023 10.998 -5.788 1.00 66.50 79 PHE A C 1
ATOM 669 O O . PHE A 1 79 ? -1.687 11.279 -4.797 1.00 66.50 79 PHE A O 1
ATOM 676 N N . ILE A 1 80 ? 0.088 11.670 -6.115 1.00 65.75 80 ILE A N 1
ATOM 677 C CA . ILE A 1 80 ? 0.607 12.814 -5.353 1.00 65.75 80 ILE A CA 1
ATOM 678 C C . ILE A 1 80 ? -0.432 13.927 -5.317 1.00 65.75 80 ILE A C 1
ATOM 680 O O . ILE A 1 80 ? -0.702 14.442 -4.244 1.00 65.75 80 ILE A O 1
ATOM 684 N N . ARG A 1 81 ? -1.067 14.241 -6.449 1.00 68.12 81 ARG A N 1
ATOM 685 C CA . ARG A 1 81 ? -2.112 15.263 -6.510 1.00 68.12 81 ARG A CA 1
ATOM 686 C C . ARG A 1 81 ? -3.295 14.927 -5.599 1.00 68.12 81 ARG A C 1
ATOM 688 O O . ARG A 1 81 ? -3.708 15.778 -4.824 1.00 68.12 81 ARG A O 1
ATOM 695 N N . THR A 1 82 ? -3.777 13.682 -5.619 1.00 67.56 82 THR A N 1
ATOM 696 C CA . THR A 1 82 ? -4.837 13.228 -4.703 1.00 67.56 82 THR A CA 1
ATOM 697 C C . THR A 1 82 ? -4.403 13.304 -3.235 1.00 67.56 82 THR A C 1
ATOM 699 O O . THR A 1 82 ? -5.210 13.645 -2.375 1.00 67.56 82 THR A O 1
ATOM 702 N N . LEU A 1 83 ? -3.134 13.022 -2.923 1.00 65.88 83 LEU A N 1
ATOM 703 C CA . LEU A 1 83 ? -2.604 13.176 -1.565 1.00 65.88 83 LEU A CA 1
ATOM 704 C C . LEU A 1 83 ? -2.420 14.641 -1.147 1.00 65.88 83 LEU A C 1
ATOM 706 O O . LEU A 1 83 ? -2.680 14.970 0.007 1.00 65.88 83 LEU A O 1
ATOM 710 N N . GLU A 1 84 ? -1.959 15.511 -2.043 1.00 64.31 84 GLU A N 1
ATOM 711 C CA . GLU A 1 84 ? -1.754 16.940 -1.788 1.00 64.31 84 GLU A CA 1
ATOM 712 C C . GLU A 1 84 ? -3.081 17.656 -1.575 1.00 64.31 84 GLU A C 1
ATOM 714 O O . GLU A 1 84 ? -3.232 18.345 -0.568 1.00 64.31 84 GLU A O 1
ATOM 719 N N . GLU A 1 85 ? -4.062 17.421 -2.451 1.00 66.50 85 GLU A N 1
ATOM 720 C CA . GLU A 1 85 ? -5.426 17.941 -2.304 1.00 66.50 85 GLU A CA 1
ATOM 721 C C . GLU A 1 85 ? -5.991 17.564 -0.924 1.00 66.50 85 GLU A C 1
ATOM 723 O O . GLU A 1 85 ? -6.546 18.404 -0.220 1.00 66.50 85 GLU A O 1
ATOM 728 N N . ARG A 1 86 ? -5.724 16.337 -0.461 1.00 64.06 86 ARG A N 1
ATOM 729 C CA . ARG A 1 86 ? -6.175 15.848 0.845 1.00 64.06 86 ARG A CA 1
ATOM 730 C C . ARG A 1 86 ? -5.395 16.415 2.033 1.00 64.06 86 ARG A C 1
ATOM 732 O O . ARG A 1 86 ? -5.987 16.725 3.063 1.00 64.06 86 ARG A O 1
ATOM 739 N N . LYS A 1 87 ? -4.075 16.576 1.905 1.00 61.03 87 LYS A N 1
ATOM 740 C CA . LYS A 1 87 ? -3.216 17.171 2.943 1.00 61.03 87 LYS A CA 1
ATOM 741 C C . LYS A 1 87 ? -3.572 18.639 3.192 1.00 61.03 87 LYS A C 1
ATOM 743 O O . LYS A 1 87 ? -3.442 19.103 4.320 1.00 61.03 87 LYS A O 1
ATOM 748 N N . ILE A 1 88 ? -4.021 19.343 2.151 1.00 59.28 88 ILE A N 1
ATOM 749 C CA . ILE A 1 88 ? -4.524 20.718 2.241 1.00 59.28 88 ILE A CA 1
ATOM 750 C C . ILE A 1 88 ? -5.868 20.752 2.977 1.00 59.28 88 ILE A C 1
ATOM 752 O O . ILE A 1 88 ? -6.094 21.650 3.781 1.00 59.28 88 ILE A O 1
ATOM 756 N N . SER A 1 89 ? -6.746 19.774 2.739 1.00 59.12 89 SER A N 1
ATOM 757 C CA . SER A 1 89 ? -8.060 19.729 3.388 1.00 59.12 89 SER A CA 1
ATOM 758 C C . SER A 1 89 ? -8.005 19.296 4.858 1.00 59.12 89 SER A C 1
ATOM 760 O O . SER A 1 89 ? -8.801 19.782 5.654 1.00 59.12 89 SER A O 1
ATOM 762 N N . GLU A 1 90 ? -7.114 18.367 5.233 1.00 66.31 90 GLU A N 1
ATOM 763 C CA . GLU A 1 90 ? -7.178 17.684 6.538 1.00 66.31 90 GLU A CA 1
ATOM 764 C C . GLU A 1 90 ? -5.780 17.358 7.122 1.00 66.31 90 GLU A C 1
ATOM 766 O O . GLU A 1 90 ? -5.392 16.189 7.221 1.00 66.31 90 GLU A O 1
ATOM 771 N N . PRO A 1 91 ? -4.994 18.372 7.540 1.00 63.62 91 PRO A N 1
ATOM 772 C CA . PRO A 1 91 ? -3.584 18.209 7.919 1.00 63.62 91 PRO A CA 1
ATOM 773 C C . PRO A 1 91 ? -3.348 17.301 9.140 1.00 63.62 91 PRO A C 1
ATOM 775 O O . PRO A 1 91 ? -2.309 16.640 9.221 1.00 63.62 91 PRO A O 1
ATOM 778 N N . ASP A 1 92 ? -4.310 17.217 10.063 1.00 73.50 92 ASP A N 1
ATOM 779 C CA . ASP A 1 92 ? -4.178 16.438 11.302 1.00 73.50 92 ASP A CA 1
ATOM 780 C C . ASP A 1 92 ? -4.643 14.981 11.184 1.00 73.50 92 ASP A C 1
ATOM 782 O O . ASP A 1 92 ? -4.311 14.150 12.037 1.00 73.50 92 ASP A O 1
ATOM 786 N N . LYS A 1 93 ? -5.347 14.618 10.104 1.00 70.56 93 LYS A N 1
ATOM 787 C CA . LYS A 1 93 ? -5.892 13.260 9.957 1.00 70.56 93 LYS A CA 1
ATOM 788 C C . LYS A 1 93 ? -4.827 12.184 9.828 1.00 70.56 93 LYS A C 1
ATOM 790 O O . LYS A 1 93 ? -5.023 11.087 10.336 1.00 70.56 93 LYS A O 1
ATOM 795 N N . ASN A 1 94 ? -3.677 12.498 9.234 1.00 70.12 94 ASN A N 1
ATOM 796 C CA . ASN A 1 94 ? -2.582 11.532 9.143 1.00 70.12 94 ASN A CA 1
ATOM 797 C C . ASN A 1 94 ? -2.034 11.169 10.530 1.00 70.12 94 ASN A C 1
ATOM 799 O O . ASN A 1 94 ? -1.750 10.006 10.790 1.00 70.12 94 ASN A O 1
ATOM 803 N N . LYS A 1 95 ? -1.920 12.142 11.445 1.00 77.75 95 LYS A N 1
ATOM 804 C CA . LYS A 1 95 ? -1.459 11.880 12.819 1.00 77.75 95 LYS A CA 1
ATOM 805 C C . LYS A 1 95 ? -2.484 11.064 13.600 1.00 77.75 95 LYS A C 1
ATOM 807 O O . LYS A 1 95 ? -2.112 10.125 14.296 1.00 77.75 95 LYS A O 1
ATOM 812 N N . LEU A 1 96 ? -3.764 11.410 13.453 1.00 81.44 96 LEU A N 1
ATOM 813 C CA . LEU A 1 96 ? -4.874 10.665 14.047 1.00 81.44 96 LEU A CA 1
ATOM 814 C C . LEU A 1 96 ? -4.920 9.222 13.538 1.00 81.44 96 LEU A C 1
ATOM 816 O O . LEU A 1 96 ? -5.087 8.318 14.343 1.00 81.44 96 LEU A O 1
ATOM 820 N N . PHE A 1 97 ? -4.694 9.000 12.242 1.00 84.69 97 PHE A N 1
ATOM 821 C CA . PHE A 1 97 ? -4.652 7.668 11.646 1.00 84.69 97 PHE A CA 1
ATOM 822 C C . PHE A 1 97 ? -3.568 6.776 12.259 1.00 84.69 97 PHE A C 1
ATOM 824 O O . PHE A 1 97 ? -3.876 5.664 12.675 1.00 84.69 97 PHE A O 1
ATOM 831 N N . PHE A 1 98 ? -2.317 7.246 12.340 1.00 83.38 98 PHE A N 1
ATOM 832 C CA . PHE A 1 98 ? -1.232 6.436 12.910 1.00 83.38 98 PHE A CA 1
ATOM 833 C C . PHE A 1 98 ? -1.447 6.163 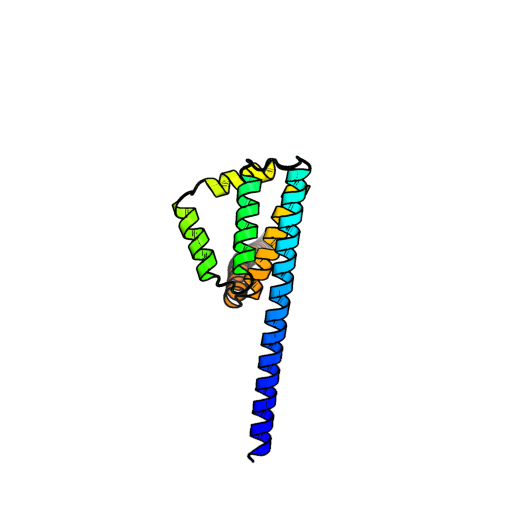14.399 1.00 83.38 98 PHE A C 1
ATOM 835 O O . PHE A 1 98 ? -1.234 5.042 14.849 1.00 83.38 98 PHE A O 1
ATOM 842 N N . LYS A 1 99 ? -1.946 7.157 15.142 1.00 87.12 99 LYS A N 1
ATOM 843 C CA . LYS A 1 99 ? -2.287 6.986 16.556 1.00 87.12 99 LYS A CA 1
ATOM 844 C C . LYS A 1 99 ? -3.440 5.996 16.759 1.00 87.12 99 LYS A C 1
ATOM 846 O O . LYS A 1 99 ? -3.403 5.207 17.695 1.00 87.12 99 LYS A O 1
ATOM 851 N N . ASP A 1 100 ? -4.464 6.035 15.909 1.00 88.38 100 ASP A N 1
ATOM 852 C CA . ASP A 1 100 ? -5.573 5.072 15.945 1.00 88.38 100 ASP A CA 1
ATOM 853 C C . ASP A 1 100 ? -5.058 3.665 15.607 1.00 88.38 100 ASP A C 1
ATOM 855 O O . ASP A 1 100 ? -5.288 2.727 16.363 1.00 88.38 100 ASP A O 1
ATOM 859 N N . LEU A 1 101 ? -4.237 3.542 14.556 1.00 89.88 101 LEU A N 1
ATOM 860 C CA . LEU A 1 101 ? -3.646 2.281 14.098 1.00 89.88 101 LEU A CA 1
ATOM 861 C C . LEU A 1 101 ? -2.789 1.589 15.172 1.00 89.88 101 LEU A C 1
ATOM 863 O O . LEU A 1 101 ? -2.841 0.367 15.293 1.00 89.88 101 LEU A O 1
ATOM 867 N N . GLU A 1 102 ? -2.033 2.343 15.975 1.00 90.12 102 GLU A N 1
ATOM 868 C CA . GLU A 1 102 ? -1.253 1.799 17.099 1.00 90.12 102 GLU A CA 1
ATOM 869 C C . GLU A 1 102 ? -2.123 1.091 18.148 1.00 90.12 102 GLU A C 1
ATOM 871 O O . GLU A 1 102 ? -1.662 0.139 18.781 1.00 90.12 102 GLU A O 1
ATOM 876 N N . ASN A 1 103 ? -3.386 1.497 18.288 1.00 91.25 103 ASN A N 1
ATOM 877 C CA . ASN A 1 103 ? -4.332 0.918 19.240 1.00 91.25 103 ASN A CA 1
ATOM 878 C C . ASN A 1 103 ? -5.195 -0.205 18.639 1.00 91.25 103 ASN A C 1
ATOM 880 O O . ASN A 1 103 ? -5.951 -0.843 19.368 1.00 91.25 103 ASN A O 1
ATOM 884 N N . GLN A 1 104 ? -5.095 -0.463 17.332 1.00 92.69 104 GLN A N 1
ATOM 885 C CA . GLN A 1 104 ? -5.843 -1.537 16.676 1.00 92.69 104 GLN A CA 1
ATOM 886 C C . GLN A 1 104 ? -5.222 -2.918 16.932 1.00 92.69 104 GLN A C 1
ATOM 888 O O . GLN A 1 104 ? -4.073 -3.048 17.371 1.00 92.69 104 GLN A O 1
ATOM 893 N N . SER A 1 105 ? -5.991 -3.964 16.621 1.00 92.69 105 SER A N 1
ATOM 894 C CA . SER A 1 105 ? -5.537 -5.355 16.699 1.00 92.69 105 SER A CA 1
ATOM 895 C C . SER A 1 105 ? -4.356 -5.636 15.761 1.00 92.69 105 SER A C 1
ATOM 897 O O . SER A 1 105 ? -4.186 -4.989 14.722 1.00 92.69 105 SER A O 1
ATOM 899 N N . ASP A 1 106 ? -3.549 -6.641 16.106 1.00 94.56 106 ASP A N 1
ATOM 900 C CA . ASP A 1 106 ? -2.374 -7.031 15.314 1.00 94.56 106 ASP A CA 1
ATOM 901 C C . ASP A 1 106 ? -2.742 -7.444 13.881 1.00 94.56 106 ASP A C 1
ATOM 903 O O . ASP A 1 106 ? -1.993 -7.181 12.940 1.00 94.56 106 ASP A O 1
ATOM 907 N N . ASP A 1 107 ? -3.938 -8.007 13.691 1.00 93.94 107 ASP A N 1
ATOM 908 C CA . ASP A 1 107 ? -4.483 -8.324 12.371 1.00 93.94 107 ASP A CA 1
ATOM 909 C C . ASP A 1 107 ? -4.647 -7.070 11.494 1.00 93.94 107 ASP A C 1
ATOM 911 O O . ASP A 1 107 ? -4.258 -7.078 10.324 1.00 93.94 107 ASP A O 1
ATOM 915 N N . VAL A 1 108 ? -5.171 -5.975 12.053 1.00 92.31 108 VAL A N 1
ATOM 916 C CA . VAL A 1 108 ? -5.351 -4.698 11.338 1.00 92.31 108 VAL A CA 1
ATOM 917 C C . VAL A 1 108 ? -3.999 -4.051 11.045 1.00 92.31 108 VAL A C 1
ATOM 919 O O . VAL A 1 108 ? -3.768 -3.573 9.931 1.00 92.31 108 VAL A O 1
ATOM 922 N N . LYS A 1 109 ? -3.086 -4.067 12.023 1.00 92.88 109 LYS A N 1
ATOM 923 C CA . LYS A 1 109 ? -1.721 -3.544 11.861 1.00 92.88 109 LYS A CA 1
ATOM 924 C C . LYS A 1 109 ? -0.978 -4.266 10.744 1.00 92.88 109 LYS A C 1
ATOM 926 O O . LYS A 1 109 ? -0.380 -3.608 9.895 1.00 92.88 109 LYS A O 1
ATOM 931 N N . ARG A 1 110 ? -1.093 -5.594 10.684 1.00 95.00 110 ARG A N 1
ATOM 932 C CA . ARG A 1 110 ? -0.518 -6.411 9.611 1.00 95.00 110 ARG A CA 1
ATOM 933 C C . ARG A 1 110 ? -1.075 -6.033 8.239 1.00 95.00 110 ARG A C 1
ATOM 935 O O . ARG A 1 110 ? -0.298 -5.872 7.304 1.00 95.00 110 ARG A O 1
ATOM 942 N N . ILE A 1 111 ? -2.391 -5.836 8.105 1.00 93.44 111 ILE A N 1
ATOM 943 C CA . ILE A 1 111 ? -2.987 -5.387 6.831 1.00 93.44 111 ILE A CA 1
ATOM 944 C C . ILE A 1 111 ? -2.422 -4.027 6.414 1.00 93.44 111 ILE A C 1
ATOM 946 O O . ILE A 1 111 ? -2.089 -3.835 5.244 1.00 93.44 111 ILE A O 1
ATOM 950 N N . ALA A 1 112 ? -2.293 -3.086 7.353 1.00 91.25 112 ALA A N 1
ATOM 951 C CA . ALA A 1 112 ? -1.713 -1.776 7.076 1.00 91.25 112 ALA A CA 1
ATOM 952 C C . ALA A 1 112 ? -0.246 -1.888 6.631 1.00 91.25 112 ALA A C 1
ATOM 954 O O . ALA A 1 112 ? 0.143 -1.288 5.629 1.00 91.25 112 ALA A O 1
ATOM 955 N N . GLU A 1 113 ? 0.558 -2.690 7.327 1.00 92.25 113 GLU A N 1
ATOM 956 C CA . GLU A 1 113 ? 1.957 -2.936 6.979 1.00 92.25 113 GLU A CA 1
ATOM 957 C C . GLU A 1 113 ? 2.094 -3.579 5.592 1.00 92.25 113 GLU A C 1
ATOM 959 O O . GLU A 1 113 ? 2.851 -3.093 4.747 1.00 92.25 113 GLU A O 1
ATOM 964 N N . GLU A 1 114 ? 1.320 -4.629 5.309 1.00 92.75 114 GLU A N 1
ATOM 965 C CA . GLU A 1 114 ? 1.301 -5.279 4.000 1.00 92.75 114 GLU A CA 1
ATOM 966 C C . GLU A 1 114 ? 0.839 -4.323 2.898 1.00 92.75 114 GLU A C 1
ATOM 968 O O . GLU A 1 114 ? 1.396 -4.334 1.793 1.00 92.75 114 GLU A O 1
ATOM 973 N N . PHE A 1 115 ? -0.143 -3.466 3.183 1.00 92.25 115 PHE A N 1
ATOM 974 C CA . PHE A 1 115 ? -0.558 -2.410 2.270 1.00 92.25 115 PHE A CA 1
ATOM 975 C C . PHE A 1 115 ? 0.613 -1.476 1.955 1.00 92.25 115 PHE A C 1
ATOM 977 O O . PHE A 1 115 ? 0.960 -1.336 0.781 1.00 92.25 115 PHE A O 1
ATOM 984 N N . PHE A 1 116 ? 1.262 -0.891 2.967 1.00 87.75 116 PHE A N 1
ATOM 985 C CA . PHE A 1 116 ? 2.376 0.037 2.765 1.00 87.75 116 PHE A CA 1
ATOM 986 C C . PHE A 1 116 ? 3.550 -0.631 2.044 1.00 87.75 116 PHE A C 1
ATOM 988 O O . PHE A 1 116 ? 4.072 -0.069 1.081 1.00 87.75 116 PHE A O 1
ATOM 995 N N . ASN A 1 117 ? 3.918 -1.857 2.417 1.00 89.31 117 ASN A N 1
ATOM 996 C CA . ASN A 1 117 ? 4.993 -2.604 1.765 1.00 89.31 117 ASN A CA 1
ATOM 997 C C . ASN A 1 117 ? 4.701 -2.857 0.279 1.00 89.31 117 ASN A C 1
ATOM 999 O O . ASN A 1 117 ? 5.546 -2.594 -0.588 1.00 89.31 117 ASN A O 1
ATOM 1003 N N . ASN A 1 118 ? 3.492 -3.322 -0.051 1.00 88.38 118 A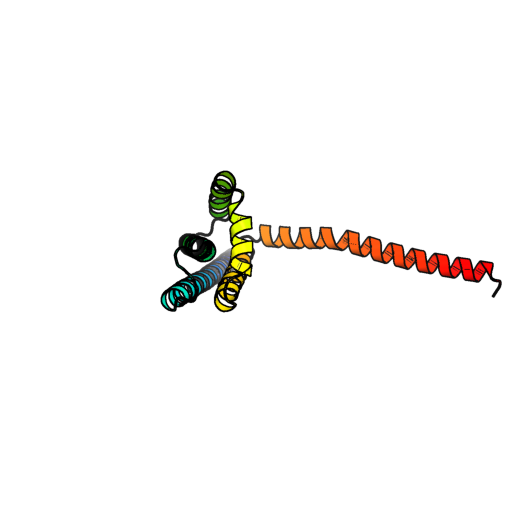SN A N 1
ATOM 1004 C CA . ASN A 1 118 ? 3.093 -3.534 -1.444 1.00 88.38 118 ASN A CA 1
ATOM 1005 C C . ASN A 1 118 ? 2.986 -2.211 -2.212 1.00 88.38 118 ASN A C 1
ATOM 1007 O O . ASN A 1 118 ? 3.373 -2.143 -3.381 1.00 88.38 118 ASN A O 1
ATOM 1011 N N . PHE A 1 119 ? 2.508 -1.157 -1.556 1.00 85.12 119 PHE A N 1
ATOM 1012 C CA . PHE A 1 119 ? 2.372 0.179 -2.114 1.00 85.12 119 PHE A CA 1
ATOM 1013 C C . PHE A 1 119 ? 3.730 0.806 -2.463 1.00 85.12 119 PHE A C 1
ATOM 1015 O O . PHE A 1 119 ? 3.945 1.217 -3.606 1.00 85.12 119 PHE A O 1
ATOM 1022 N N . PHE A 1 120 ? 4.690 0.799 -1.535 1.00 80.31 120 PHE A N 1
ATOM 1023 C CA . PHE A 1 120 ? 6.050 1.281 -1.786 1.00 80.31 120 PHE A CA 1
ATOM 1024 C C . PHE A 1 120 ? 6.760 0.453 -2.857 1.00 80.31 120 PHE A C 1
ATOM 1026 O O . PHE A 1 120 ? 7.408 1.013 -3.742 1.00 80.31 120 PHE A O 1
ATOM 1033 N N . THR A 1 121 ? 6.577 -0.869 -2.853 1.00 81.75 121 THR A N 1
ATOM 1034 C CA . THR A 1 121 ? 7.136 -1.734 -3.901 1.00 81.75 121 THR A CA 1
ATOM 1035 C C . THR A 1 121 ? 6.560 -1.389 -5.277 1.00 81.75 121 THR A C 1
ATOM 1037 O O . THR A 1 121 ? 7.303 -1.319 -6.261 1.00 81.75 121 THR A O 1
ATOM 1040 N N . LEU A 1 122 ? 5.248 -1.139 -5.364 1.00 79.56 122 LEU A N 1
ATOM 1041 C CA . LEU A 1 122 ? 4.591 -0.711 -6.599 1.00 79.56 122 LEU A CA 1
ATOM 1042 C C . LEU A 1 122 ? 5.112 0.657 -7.067 1.00 79.56 122 LEU A C 1
ATOM 1044 O O . LEU A 1 122 ? 5.376 0.831 -8.259 1.00 79.56 122 LEU A O 1
ATOM 1048 N N . LEU A 1 123 ? 5.268 1.616 -6.149 1.00 74.69 123 LEU A N 1
ATOM 1049 C CA . LEU A 1 123 ? 5.800 2.950 -6.433 1.00 74.69 123 LEU A CA 1
ATOM 1050 C C . LEU A 1 123 ? 7.212 2.885 -7.014 1.00 74.69 123 LEU A C 1
ATOM 1052 O O . LEU A 1 123 ? 7.461 3.424 -8.093 1.00 74.69 123 LEU A O 1
ATOM 1056 N N . ILE A 1 124 ? 8.109 2.180 -6.324 1.00 69.38 124 ILE A N 1
ATOM 1057 C CA . ILE A 1 124 ? 9.509 2.016 -6.717 1.00 69.38 124 ILE A CA 1
ATOM 1058 C C . ILE A 1 124 ? 9.608 1.336 -8.087 1.00 69.38 124 ILE A C 1
ATOM 1060 O O . ILE A 1 124 ? 10.353 1.787 -8.954 1.00 69.38 124 ILE A O 1
ATOM 1064 N N . ARG A 1 125 ? 8.825 0.273 -8.319 1.00 68.94 125 ARG A N 1
ATOM 1065 C CA . ARG A 1 125 ? 8.851 -0.462 -9.594 1.00 68.94 125 ARG A CA 1
ATOM 1066 C C . ARG A 1 125 ? 8.313 0.337 -10.777 1.00 68.94 125 ARG A C 1
ATOM 1068 O O . ARG A 1 125 ? 8.752 0.097 -11.898 1.00 68.94 125 ARG A O 1
ATOM 1075 N N . ASN A 1 126 ? 7.361 1.243 -10.555 1.00 66.00 126 ASN A N 1
ATOM 1076 C CA . ASN A 1 126 ? 6.757 2.032 -11.630 1.00 66.00 126 ASN A CA 1
ATOM 1077 C C . ASN A 1 126 ? 7.504 3.332 -11.943 1.00 66.00 126 ASN A C 1
ATOM 1079 O O . ASN A 1 126 ? 7.286 3.892 -13.016 1.00 66.00 126 ASN A O 1
ATOM 1083 N N . HIS A 1 127 ? 8.374 3.803 -11.045 1.00 67.50 127 HIS A N 1
ATOM 1084 C CA . HIS A 1 127 ? 9.138 5.040 -11.216 1.00 67.50 127 HIS A CA 1
ATOM 1085 C C . HIS A 1 127 ? 10.628 4.791 -10.957 1.00 67.50 127 HIS A C 1
ATOM 1087 O O . HIS A 1 127 ? 11.087 4.961 -9.829 1.00 67.50 127 HIS A O 1
AT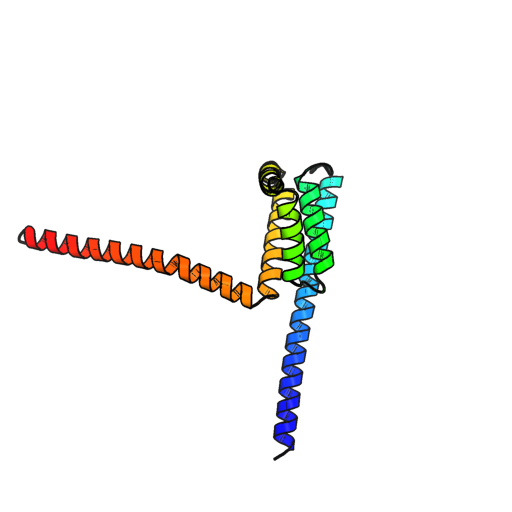OM 1093 N N . PRO A 1 128 ? 11.422 4.442 -11.988 1.00 58.53 128 PRO A N 1
ATOM 1094 C CA . PRO A 1 128 ? 12.868 4.252 -11.837 1.00 58.53 128 PRO A CA 1
ATOM 1095 C C . PRO A 1 128 ? 13.583 5.514 -11.316 1.00 58.53 128 PRO A C 1
ATOM 1097 O O . PRO A 1 128 ? 14.563 5.405 -10.587 1.00 58.53 128 PRO A O 1
ATOM 1100 N N . MET A 1 129 ? 13.042 6.708 -11.588 1.00 51.06 129 MET A N 1
ATOM 1101 C CA . MET A 1 129 ? 13.486 7.968 -10.972 1.00 51.06 129 MET A CA 1
ATOM 1102 C C . MET A 1 129 ? 13.359 7.957 -9.438 1.00 51.06 129 MET A C 1
ATOM 1104 O O . MET A 1 129 ? 14.269 8.419 -8.761 1.00 51.06 129 MET A O 1
ATOM 1108 N N . LEU A 1 130 ? 12.279 7.402 -8.869 1.00 57.59 130 LEU A N 1
ATOM 1109 C CA . LEU A 1 130 ? 12.123 7.275 -7.411 1.00 57.59 130 LEU A CA 1
ATOM 1110 C C . LEU A 1 130 ? 13.113 6.267 -6.823 1.00 57.59 130 LEU A C 1
ATOM 1112 O O . LEU A 1 130 ? 13.663 6.517 -5.755 1.00 57.59 130 LEU A O 1
ATOM 1116 N N . PHE A 1 131 ? 13.374 5.159 -7.523 1.00 53.88 131 PHE A N 1
ATOM 1117 C CA . PHE A 1 131 ? 14.410 4.203 -7.123 1.00 53.88 131 PHE A CA 1
ATOM 1118 C C . PHE A 1 131 ? 15.779 4.893 -7.018 1.00 53.88 131 PHE A C 1
ATOM 1120 O O . PHE A 1 131 ? 16.436 4.803 -5.981 1.00 53.88 131 PHE A O 1
ATOM 1127 N N . ILE A 1 132 ? 16.144 5.670 -8.043 1.00 55.34 132 ILE A N 1
ATOM 1128 C CA . ILE A 1 132 ? 17.376 6.467 -8.079 1.00 55.34 132 ILE A CA 1
ATOM 1129 C C . ILE A 1 132 ? 17.387 7.515 -6.955 1.00 55.34 132 ILE A C 1
ATOM 1131 O O . ILE A 1 132 ? 18.357 7.581 -6.208 1.00 55.34 132 ILE A O 1
ATOM 1135 N N . PHE A 1 133 ? 16.310 8.283 -6.755 1.00 58.69 133 PHE A N 1
ATOM 1136 C CA . PHE A 1 133 ? 16.233 9.303 -5.698 1.00 58.69 133 PHE A CA 1
ATOM 1137 C C . PHE A 1 133 ? 16.346 8.721 -4.284 1.00 58.69 133 PHE A C 1
ATOM 1139 O O . PHE A 1 133 ? 17.050 9.288 -3.449 1.00 58.69 133 PHE A O 1
ATOM 1146 N N . ILE A 1 134 ? 15.682 7.595 -4.003 1.00 61.16 134 ILE A N 1
ATOM 1147 C CA . ILE A 1 134 ? 15.754 6.925 -2.695 1.00 61.16 134 ILE A CA 1
ATOM 1148 C C . ILE A 1 134 ? 17.183 6.436 -2.433 1.00 61.16 134 ILE A C 1
ATOM 1150 O O . ILE A 1 134 ? 17.710 6.658 -1.344 1.00 61.16 134 ILE A O 1
ATOM 1154 N N . HIS A 1 135 ? 17.840 5.840 -3.432 1.00 57.59 135 HIS A N 1
ATOM 1155 C CA . HIS A 1 135 ? 19.203 5.322 -3.285 1.00 57.59 135 HIS A CA 1
ATOM 1156 C C . HIS A 1 135 ? 20.241 6.450 -3.204 1.00 57.59 135 HIS A C 1
ATOM 1158 O O . HIS A 1 135 ? 21.156 6.378 -2.387 1.00 57.59 135 HIS A O 1
ATOM 1164 N N . ILE A 1 136 ? 20.069 7.538 -3.963 1.00 64.12 136 ILE A N 1
ATOM 1165 C CA . ILE A 1 136 ? 20.906 8.742 -3.856 1.00 64.12 136 ILE A CA 1
ATOM 1166 C C . ILE A 1 136 ? 20.751 9.381 -2.478 1.00 64.12 136 ILE A C 1
ATOM 1168 O O . ILE A 1 136 ? 21.751 9.725 -1.855 1.00 64.12 136 ILE A O 1
ATOM 1172 N N . ARG A 1 137 ? 19.523 9.521 -1.964 1.00 59.28 137 ARG A N 1
ATOM 1173 C CA . ARG A 1 137 ? 19.301 10.099 -0.634 1.00 59.28 137 ARG A CA 1
ATOM 1174 C C . ARG A 1 137 ? 19.929 9.224 0.449 1.00 59.28 137 ARG A C 1
ATOM 1176 O O . ARG A 1 137 ? 20.594 9.755 1.330 1.00 59.28 137 ARG A O 1
ATOM 1183 N N . PHE A 1 138 ? 19.797 7.903 0.352 1.00 57.81 138 PHE A N 1
ATOM 1184 C CA . PHE A 1 138 ? 20.452 6.959 1.260 1.00 57.81 138 PHE A CA 1
ATOM 1185 C C . PHE A 1 138 ? 21.983 7.111 1.232 1.00 57.81 138 PHE A C 1
ATOM 1187 O O . PHE A 1 138 ? 22.599 7.279 2.283 1.00 57.81 138 PHE A O 1
ATOM 1194 N N . LEU A 1 139 ? 22.587 7.194 0.041 1.00 54.59 139 LEU A N 1
ATOM 1195 C CA . LEU A 1 139 ? 24.019 7.472 -0.126 1.00 54.59 139 LEU A CA 1
ATOM 1196 C C . LEU A 1 139 ? 24.419 8.824 0.488 1.00 54.59 139 LEU A C 1
ATOM 1198 O O . LEU A 1 139 ? 25.380 8.893 1.250 1.00 54.59 139 LEU A O 1
ATOM 1202 N N . LEU A 1 140 ? 23.650 9.886 0.243 1.00 55.81 140 LEU A N 1
ATOM 1203 C CA . LEU A 1 140 ? 23.898 11.219 0.804 1.00 55.81 140 LEU A CA 1
ATOM 1204 C C . LEU A 1 140 ? 23.739 11.282 2.328 1.00 55.81 140 LEU A C 1
ATOM 1206 O O . LEU A 1 140 ? 24.345 12.145 2.952 1.00 55.81 140 LEU A O 1
ATOM 1210 N N . THR A 1 141 ? 22.953 10.387 2.931 1.00 60.09 141 THR A N 1
ATOM 1211 C CA . THR A 1 141 ? 22.764 10.344 4.391 1.00 60.09 141 THR A CA 1
ATOM 1212 C C . THR A 1 141 ? 23.849 9.505 5.078 1.00 60.09 141 THR A C 1
ATOM 1214 O O . THR A 1 141 ? 24.248 9.818 6.195 1.00 60.09 141 THR A O 1
ATOM 1217 N N . ILE A 1 142 ? 24.376 8.479 4.399 1.00 59.06 142 ILE A N 1
ATOM 1218 C CA . ILE A 1 142 ? 25.395 7.559 4.934 1.00 59.06 142 ILE A CA 1
ATOM 1219 C C . ILE A 1 142 ? 26.827 8.088 4.771 1.00 59.06 142 ILE A C 1
ATOM 1221 O O . ILE A 1 142 ? 27.685 7.857 5.625 1.00 59.06 142 ILE A O 1
ATOM 1225 N N . ILE A 1 143 ? 27.115 8.817 3.690 1.00 56.94 143 ILE A N 1
ATOM 1226 C CA . ILE A 1 143 ? 28.457 9.366 3.433 1.00 56.94 143 ILE A CA 1
ATOM 1227 C C . ILE A 1 143 ? 28.927 10.328 4.550 1.00 56.94 143 ILE A C 1
ATOM 1229 O O . ILE A 1 143 ? 30.080 10.208 4.976 1.00 56.94 143 ILE A O 1
ATOM 1233 N N . PRO A 1 144 ? 28.093 11.246 5.082 1.00 59.62 144 PRO A N 1
ATOM 1234 C CA . PRO A 1 144 ? 28.478 12.099 6.204 1.00 59.62 144 PRO A CA 1
ATOM 1235 C C . PRO A 1 144 ? 28.722 11.304 7.490 1.00 59.62 144 PRO A C 1
ATOM 1237 O O . PRO A 1 144 ? 29.715 11.550 8.170 1.00 59.62 144 PRO A O 1
ATOM 1240 N N . SER A 1 145 ? 27.876 10.312 7.802 1.00 58.75 145 SER A N 1
ATOM 1241 C CA . SER A 1 145 ? 28.024 9.507 9.021 1.00 58.75 145 SER A CA 1
ATOM 1242 C C . SER A 1 145 ? 29.277 8.630 8.993 1.00 58.75 145 SER A C 1
ATOM 1244 O O . SER A 1 145 ? 29.948 8.490 10.014 1.00 58.75 145 SER A O 1
ATOM 1246 N N . LEU A 1 146 ? 29.655 8.104 7.822 1.00 55.41 146 LEU A N 1
ATOM 1247 C CA . LEU A 1 146 ? 30.913 7.372 7.643 1.00 55.41 146 LEU A CA 1
ATOM 1248 C C . LEU A 1 146 ? 32.133 8.293 7.749 1.00 55.41 146 LEU A C 1
ATOM 1250 O O . LEU A 1 146 ? 33.102 7.935 8.414 1.00 55.41 146 LEU A O 1
ATOM 1254 N N . LYS A 1 147 ? 32.089 9.501 7.165 1.00 57.84 147 LYS A N 1
ATOM 1255 C CA . LYS A 1 147 ? 33.165 10.495 7.339 1.00 57.84 147 LYS A CA 1
ATOM 1256 C C . LYS A 1 147 ? 33.354 10.869 8.807 1.00 57.84 147 LYS A C 1
ATOM 1258 O O . LYS A 1 147 ? 34.492 10.941 9.261 1.00 57.84 147 LYS A O 1
ATOM 1263 N N . GLN A 1 148 ? 32.263 11.055 9.549 1.00 63.56 148 GLN A N 1
ATOM 1264 C CA . GLN A 1 148 ? 32.314 11.372 10.975 1.00 63.56 148 GLN A CA 1
ATOM 1265 C C . GLN A 1 148 ? 32.958 10.230 11.776 1.00 63.56 148 GLN A C 1
ATOM 1267 O O . GLN A 1 148 ? 33.869 10.471 12.566 1.00 63.56 148 GLN A O 1
ATOM 1272 N N . GLN A 1 149 ? 32.555 8.978 11.533 1.00 61.91 149 GLN A N 1
ATOM 1273 C CA . GLN A 1 149 ? 33.108 7.811 12.231 1.00 61.91 149 GLN A CA 1
ATOM 1274 C C . GLN A 1 149 ? 34.591 7.582 11.905 1.00 61.91 149 GLN A C 1
ATOM 1276 O O . GLN A 1 149 ? 35.386 7.351 12.815 1.00 61.91 149 GLN A O 1
ATOM 1281 N N . VAL A 1 150 ? 34.991 7.733 10.638 1.00 64.25 150 VAL A N 1
ATOM 1282 C CA . VAL A 1 150 ? 36.396 7.614 10.215 1.00 64.25 150 VAL A CA 1
ATOM 1283 C C . VAL A 1 150 ? 37.249 8.742 10.800 1.00 64.25 150 VAL A C 1
ATOM 1285 O O . VAL A 1 150 ? 38.342 8.480 11.296 1.00 64.25 150 VAL A O 1
ATOM 1288 N N . PHE A 1 151 ? 36.755 9.983 10.818 1.00 62.50 151 PHE A N 1
ATOM 1289 C CA . PHE A 1 151 ? 37.477 11.108 11.420 1.00 62.50 151 PHE A CA 1
ATOM 1290 C C . PHE A 1 151 ? 37.655 10.929 12.933 1.00 62.50 151 PHE A C 1
ATOM 1292 O O . PHE A 1 151 ? 38.738 11.165 13.463 1.00 62.50 151 PHE A O 1
ATOM 1299 N N . THR A 1 152 ? 36.626 10.431 13.624 1.00 60.62 152 THR A N 1
ATOM 1300 C CA . THR A 1 152 ? 36.703 10.149 15.066 1.00 60.62 152 THR A CA 1
ATOM 1301 C C . THR A 1 152 ? 37.697 9.017 15.353 1.00 60.62 152 THR A C 1
ATOM 1303 O O . THR A 1 152 ? 38.525 9.144 16.253 1.00 60.62 152 THR A O 1
ATOM 1306 N N . ALA A 1 153 ? 37.696 7.950 14.545 1.00 61.06 153 ALA A N 1
ATOM 1307 C CA . ALA A 1 153 ? 38.637 6.836 14.677 1.00 61.06 153 ALA A CA 1
ATOM 1308 C C . ALA A 1 153 ? 40.096 7.245 14.388 1.00 61.06 153 ALA A C 1
ATOM 1310 O O . ALA A 1 153 ? 41.010 6.848 15.111 1.00 61.06 153 ALA A O 1
ATOM 1311 N N . LEU A 1 154 ? 40.325 8.084 13.372 1.00 62.09 154 LEU A N 1
ATOM 1312 C CA . LEU A 1 154 ? 41.652 8.621 13.052 1.00 62.09 154 LEU A CA 1
ATOM 1313 C C . LEU A 1 154 ? 42.145 9.613 14.114 1.00 62.09 154 LEU A C 1
ATOM 1315 O O . LEU A 1 154 ? 43.326 9.603 14.460 1.00 62.09 154 LEU A O 1
ATOM 1319 N N . SER A 1 155 ? 41.250 10.428 14.682 1.00 60.25 155 SER A N 1
ATOM 1320 C CA . SER A 1 155 ? 41.599 11.344 15.772 1.00 60.25 155 SER A CA 1
ATOM 1321 C C . SER A 1 155 ? 41.974 10.599 17.055 1.00 60.25 155 SER A C 1
ATOM 1323 O O . SER A 1 155 ? 42.887 11.039 17.751 1.00 60.25 155 SER A O 1
ATOM 1325 N N . TYR A 1 156 ? 41.319 9.471 17.354 1.00 58.03 156 TYR A N 1
ATOM 1326 C CA . TYR A 1 156 ? 41.668 8.605 18.489 1.00 58.03 156 TYR A CA 1
ATOM 1327 C C . TYR A 1 156 ? 43.014 7.893 18.299 1.00 58.03 156 TYR A C 1
ATOM 1329 O O . TYR A 1 156 ? 43.781 7.741 19.249 1.00 58.03 156 TYR A O 1
ATOM 1337 N N . LYS A 1 157 ? 43.339 7.478 17.068 1.00 62.97 157 LYS A N 1
ATOM 1338 C CA . LYS A 1 157 ? 44.641 6.870 16.762 1.00 62.97 157 LYS A CA 1
ATOM 1339 C C . LYS A 1 157 ? 45.787 7.879 16.917 1.00 62.97 157 LYS A C 1
ATOM 1341 O O . LYS A 1 157 ? 46.790 7.571 17.557 1.00 62.97 157 LYS A O 1
ATOM 1346 N N . ASN A 1 158 ? 45.598 9.102 16.418 1.00 59.66 158 ASN A N 1
ATOM 1347 C CA . ASN A 1 158 ? 46.592 10.175 16.523 1.00 59.66 158 ASN A CA 1
ATOM 1348 C C . ASN A 1 158 ? 46.764 10.713 17.953 1.00 59.66 158 ASN A C 1
ATOM 1350 O O . ASN A 1 158 ? 47.860 11.142 18.310 1.00 59.66 158 ASN A O 1
ATOM 1354 N N . SER A 1 159 ? 45.720 10.711 18.789 1.00 58.41 159 SER A N 1
ATOM 1355 C CA . SER A 1 159 ? 45.866 11.071 20.206 1.00 58.41 159 SER A CA 1
ATOM 1356 C C . SER A 1 159 ? 46.580 9.970 20.997 1.00 58.41 159 SER A C 1
ATOM 1358 O O . SER A 1 159 ? 47.444 10.284 21.813 1.00 58.41 159 SER A O 1
ATOM 1360 N N . GLY A 1 160 ? 46.310 8.693 20.705 1.00 59.09 160 GLY A N 1
ATOM 1361 C CA . GLY A 1 160 ? 47.013 7.557 21.308 1.00 59.09 160 GLY A CA 1
ATOM 1362 C C . GLY A 1 160 ? 48.515 7.518 20.997 1.00 59.09 160 GLY A C 1
ATOM 1363 O O . GLY A 1 160 ? 49.316 7.244 21.889 1.00 59.09 160 GLY A O 1
ATOM 1364 N N . GLU A 1 161 ? 48.923 7.847 19.766 1.00 58.28 161 GLU A N 1
ATOM 1365 C CA . GLU A 1 161 ? 50.346 7.963 19.395 1.00 58.28 161 GLU A CA 1
ATOM 1366 C C . GLU A 1 161 ? 51.039 9.155 20.069 1.00 58.28 161 GLU A C 1
ATOM 1368 O O . GLU A 1 161 ? 52.162 9.017 20.554 1.00 58.28 161 GLU A O 1
ATOM 1373 N N . LYS A 1 162 ? 50.362 10.306 20.188 1.00 56.41 162 LYS A N 1
ATOM 1374 C CA . LYS A 1 162 ? 50.906 11.474 20.902 1.00 56.41 162 LYS A CA 1
ATOM 1375 C C . LYS A 1 162 ? 51.088 11.220 22.399 1.00 56.41 162 LYS A C 1
ATOM 1377 O O . LYS A 1 162 ? 52.061 11.694 22.975 1.00 56.41 162 LYS A O 1
ATOM 1382 N N . VAL A 1 163 ? 50.188 10.458 23.021 1.00 55.72 163 VAL A N 1
ATOM 1383 C CA . VAL A 1 163 ? 50.301 10.075 24.438 1.00 55.72 163 VAL A CA 1
ATOM 1384 C C . VAL A 1 163 ? 51.449 9.085 24.658 1.00 55.72 163 VAL A C 1
ATOM 1386 O O . VAL A 1 163 ? 52.178 9.225 25.634 1.00 55.72 163 VAL A O 1
ATOM 1389 N N . LYS A 1 164 ? 51.686 8.143 23.733 1.00 54.31 164 LYS A N 1
ATOM 1390 C CA . LYS A 1 164 ? 52.857 7.247 23.796 1.00 54.31 164 LYS A CA 1
ATOM 1391 C C . LYS A 1 164 ? 54.185 7.995 23.640 1.00 54.31 164 LYS A C 1
ATOM 1393 O O . LYS A 1 164 ? 55.104 7.747 24.409 1.00 54.31 164 LYS A O 1
ATOM 1398 N N . LEU A 1 165 ? 54.254 8.961 22.721 1.00 55.19 165 LEU A N 1
ATOM 1399 C CA . LEU A 1 165 ? 55.427 9.829 22.544 1.00 55.19 165 LEU A CA 1
ATOM 1400 C C . LEU A 1 165 ? 55.694 10.735 23.759 1.00 55.19 165 LEU A C 1
ATOM 1402 O O . LEU A 1 165 ? 56.848 11.003 24.075 1.00 55.19 165 LEU A O 1
ATOM 1406 N N . ALA A 1 166 ? 54.649 11.189 24.457 1.00 50.81 166 ALA A N 1
ATOM 1407 C CA . ALA A 1 166 ? 54.782 12.018 25.658 1.00 50.81 166 ALA A CA 1
ATOM 1408 C C . ALA A 1 166 ? 55.165 11.223 26.923 1.00 50.81 166 ALA A C 1
ATOM 1410 O O . ALA A 1 166 ? 55.693 11.807 27.866 1.00 50.81 166 ALA A O 1
ATOM 1411 N N . LEU A 1 167 ? 54.906 9.911 26.951 1.00 52.72 167 LEU A N 1
ATOM 1412 C CA . LEU A 1 167 ? 55.192 9.032 28.093 1.00 52.72 167 LEU A CA 1
ATOM 1413 C C . LEU A 1 167 ? 56.538 8.293 27.995 1.00 52.72 167 LEU A C 1
ATOM 1415 O O . LEU A 1 167 ? 56.860 7.532 28.902 1.00 52.72 167 LEU A O 1
ATOM 1419 N N . GLY A 1 168 ? 57.337 8.533 26.948 1.00 53.16 168 GLY A N 1
ATOM 1420 C CA . GLY A 1 168 ? 58.721 8.052 26.872 1.00 53.16 168 GLY A CA 1
ATOM 1421 C C . GLY A 1 168 ? 58.861 6.530 26.973 1.00 53.16 168 GLY A C 1
ATOM 1422 O O . GLY A 1 168 ? 59.663 6.045 27.768 1.00 53.16 168 GLY A O 1
ATOM 1423 N N . CYS A 1 169 ? 58.068 5.789 26.196 1.00 53.81 169 CYS A N 1
ATOM 1424 C CA . CYS A 1 169 ? 58.312 4.377 25.890 1.00 53.81 169 CYS A CA 1
ATOM 1425 C C . CYS A 1 169 ? 58.744 4.229 24.432 1.00 53.81 169 CYS A C 1
ATOM 1427 O O . CYS A 1 169 ? 58.117 4.895 23.575 1.00 53.81 169 CYS A O 1
#

Mean predicted aligned error: 13.55 Å